Protein AF-A0A1I9G7B1-F1 (afdb_monomer)

Structure (mmCIF, N/CA/C/O backbone):
data_AF-A0A1I9G7B1-F1
#
_entry.id   AF-A0A1I9G7B1-F1
#
loop_
_atom_site.group_PDB
_atom_site.id
_atom_site.type_symbol
_atom_site.label_atom_id
_atom_site.label_alt_id
_atom_site.label_comp_id
_atom_site.label_asym_id
_atom_site.label_entity_id
_atom_site.label_seq_id
_atom_site.pdbx_PDB_ins_code
_atom_site.Cartn_x
_atom_site.Cartn_y
_atom_site.Cartn_z
_atom_site.occupancy
_atom_site.B_iso_or_equiv
_atom_site.auth_seq_id
_atom_site.auth_comp_id
_atom_site.auth_asym_id
_atom_site.auth_atom_id
_atom_site.pdbx_PDB_model_num
ATOM 1 N N . MET A 1 1 ? 23.208 -5.793 -5.844 1.00 57.00 1 MET A N 1
ATOM 2 C CA . MET A 1 1 ? 21.873 -5.677 -5.219 1.00 57.00 1 MET A CA 1
ATOM 3 C C . MET A 1 1 ? 21.397 -4.248 -5.407 1.00 57.00 1 MET A C 1
ATOM 5 O O . MET A 1 1 ? 22.188 -3.344 -5.174 1.00 57.00 1 MET A O 1
ATOM 9 N N . VAL A 1 2 ? 20.174 -4.042 -5.897 1.00 66.94 2 VAL A N 1
ATOM 10 C CA . VAL A 1 2 ? 19.552 -2.706 -5.936 1.00 66.94 2 VAL A CA 1
ATOM 11 C C . VAL A 1 2 ? 18.999 -2.436 -4.530 1.00 66.94 2 VAL A C 1
ATOM 13 O O . VAL A 1 2 ? 18.431 -3.366 -3.955 1.00 66.94 2 VAL A O 1
ATOM 16 N N . PRO A 1 3 ? 19.213 -1.248 -3.935 1.00 82.56 3 PRO A N 1
ATOM 17 C CA . PRO A 1 3 ? 18.646 -0.938 -2.624 1.00 82.56 3 PRO A CA 1
ATOM 18 C C . PRO A 1 3 ? 17.115 -1.019 -2.664 1.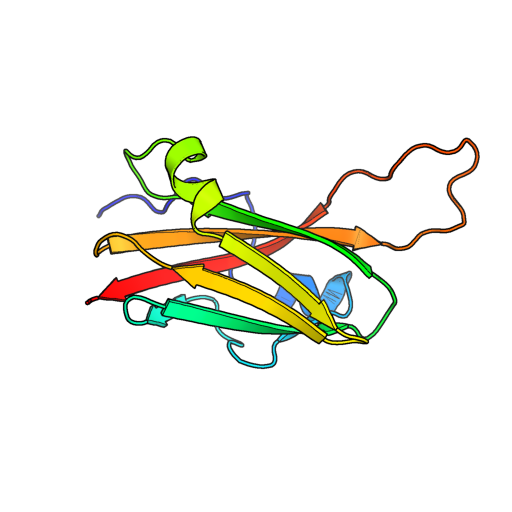00 82.56 3 PRO A C 1
ATOM 20 O O . PRO A 1 3 ? 16.512 -0.823 -3.717 1.00 82.56 3 PRO A O 1
ATOM 23 N N . LEU A 1 4 ? 16.481 -1.302 -1.528 1.00 83.69 4 LEU A N 1
ATOM 24 C CA . LEU A 1 4 ? 15.023 -1.198 -1.424 1.00 83.69 4 LEU A CA 1
ATOM 25 C C . LEU A 1 4 ? 14.588 0.276 -1.543 1.00 83.69 4 LEU A C 1
ATOM 27 O O . LEU A 1 4 ? 15.383 1.150 -1.194 1.00 83.69 4 LEU A O 1
ATOM 31 N N . PRO A 1 5 ? 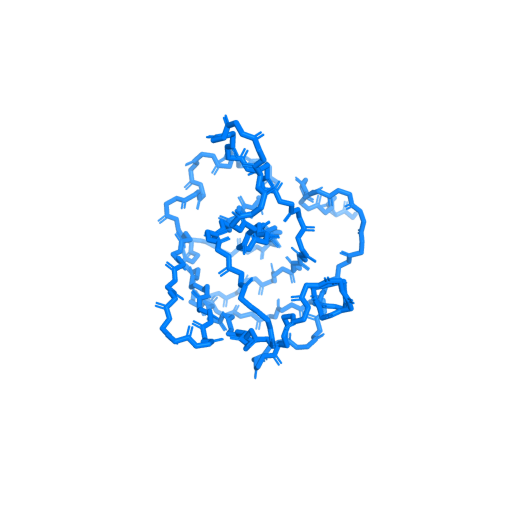13.354 0.553 -2.001 1.00 87.69 5 PRO A N 1
ATOM 32 C CA . PRO A 1 5 ? 12.778 1.896 -1.966 1.00 87.69 5 PRO A CA 1
ATOM 33 C C . PRO A 1 5 ? 12.825 2.513 -0.562 1.00 87.69 5 PRO A C 1
ATOM 35 O O . PRO A 1 5 ? 12.693 1.797 0.437 1.00 87.69 5 PRO A O 1
ATOM 38 N N . GLU A 1 6 ? 12.988 3.836 -0.489 1.00 88.25 6 GLU A N 1
ATOM 39 C CA . GLU A 1 6 ? 13.080 4.603 0.763 1.00 88.25 6 GLU A CA 1
ATOM 40 C C . GLU A 1 6 ? 11.719 4.739 1.476 1.00 88.25 6 GLU A C 1
ATOM 42 O O . GLU A 1 6 ? 11.163 5.824 1.604 1.00 88.25 6 GLU A O 1
ATOM 47 N N . CYS A 1 7 ? 11.171 3.621 1.952 1.00 91.62 7 CYS A N 1
ATOM 48 C CA . CYS A 1 7 ? 9.956 3.596 2.767 1.00 91.62 7 CYS A CA 1
ATOM 49 C C . CYS A 1 7 ? 10.229 3.887 4.248 1.00 91.62 7 CYS A C 1
ATOM 51 O O . CYS A 1 7 ? 11.349 3.736 4.749 1.00 91.62 7 CYS A O 1
ATOM 53 N N . ALA A 1 8 ? 9.158 4.182 4.986 1.00 87.69 8 ALA A N 1
ATOM 54 C CA . ALA A 1 8 ? 9.172 4.278 6.438 1.00 87.69 8 ALA A CA 1
ATOM 55 C C . ALA A 1 8 ? 9.802 3.032 7.088 1.00 87.69 8 ALA A C 1
ATOM 57 O O . ALA A 1 8 ? 9.667 1.897 6.615 1.00 87.69 8 ALA A O 1
ATOM 58 N N . SER A 1 9 ? 10.493 3.227 8.211 1.00 86.94 9 SER A N 1
ATOM 59 C CA . SER A 1 9 ? 11.126 2.132 8.947 1.00 86.94 9 SER A CA 1
ATOM 60 C C . SER A 1 9 ? 10.097 1.142 9.515 1.00 86.94 9 SER A C 1
ATOM 62 O O . SER A 1 9 ? 8.929 1.465 9.734 1.00 86.94 9 SER A O 1
ATOM 64 N N . GLY A 1 10 ? 10.537 -0.096 9.756 1.00 87.44 10 GLY A N 1
ATOM 65 C CA . GLY A 1 10 ? 9.709 -1.153 10.341 1.00 87.44 10 GLY A CA 1
ATOM 66 C C . GLY A 1 10 ? 9.351 -2.280 9.373 1.00 87.44 10 GLY A C 1
ATOM 67 O O . GLY A 1 10 ? 9.967 -2.432 8.314 1.00 87.44 10 GLY A O 1
ATOM 68 N N . GLU A 1 11 ? 8.374 -3.088 9.786 1.00 91.56 11 GLU A N 1
ATOM 69 C CA . GLU A 1 11 ? 7.970 -4.329 9.120 1.00 91.56 11 GLU A CA 1
ATOM 70 C C . GLU A 1 11 ? 7.242 -4.093 7.789 1.00 91.56 11 GLU A C 1
ATOM 72 O O . GLU A 1 11 ? 6.519 -3.108 7.624 1.00 91.56 11 GLU A O 1
ATOM 77 N N . TRP A 1 12 ? 7.470 -4.993 6.830 1.00 95.62 12 TRP A N 1
ATOM 78 C CA . TRP A 1 12 ? 6.725 -5.044 5.573 1.00 95.62 12 TRP A CA 1
ATOM 79 C C . TRP A 1 12 ? 5.500 -5.952 5.719 1.00 95.62 12 TRP A C 1
ATOM 81 O O . TRP A 1 12 ? 5.523 -6.922 6.475 1.00 95.62 12 TRP A O 1
ATOM 91 N N . GLY A 1 13 ? 4.455 -5.652 4.955 1.00 97.12 13 GLY A N 1
ATOM 92 C CA . GLY A 1 13 ? 3.191 -6.374 4.946 1.00 97.12 13 GLY A CA 1
ATOM 93 C C . GLY A 1 13 ? 2.159 -5.861 5.960 1.00 97.12 13 GLY A C 1
ATOM 94 O O . GLY A 1 13 ? 2.416 -4.933 6.736 1.00 97.12 13 GLY A O 1
ATOM 95 N N . PRO A 1 14 ? 0.957 -6.458 5.950 1.00 97.38 14 PRO A N 1
ATOM 96 C CA . PRO A 1 14 ? -0.207 -5.956 6.678 1.00 97.38 14 PRO A CA 1
ATOM 97 C C . PRO A 1 14 ? -0.265 -6.367 8.154 1.00 97.38 14 PRO A C 1
ATOM 99 O O . PRO A 1 14 ? -1.159 -5.912 8.867 1.00 97.38 14 PRO A O 1
ATOM 102 N N .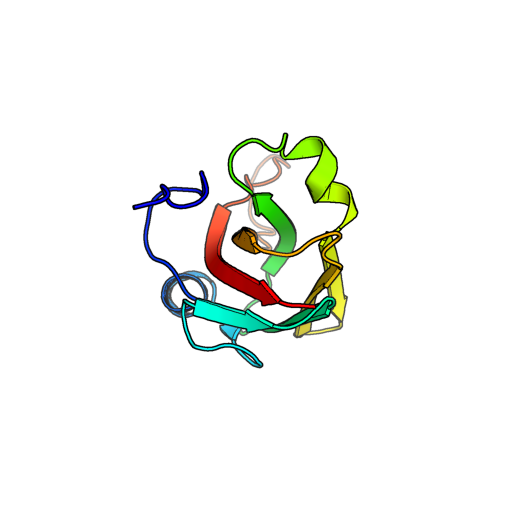 ALA A 1 15 ? 0.662 -7.193 8.650 1.00 96.25 15 ALA A N 1
ATOM 103 C CA . ALA A 1 15 ? 0.607 -7.731 10.014 1.00 96.25 15 ALA A CA 1
ATOM 104 C C . ALA A 1 15 ? 0.513 -6.630 11.092 1.00 96.25 15 ALA A C 1
ATOM 106 O O . ALA A 1 15 ? -0.292 -6.730 12.025 1.00 96.25 15 ALA A O 1
ATOM 107 N N . LYS A 1 16 ? 1.272 -5.537 10.930 1.00 95.06 16 LYS A N 1
ATOM 108 C CA . LYS A 1 16 ? 1.192 -4.337 11.780 1.00 95.06 16 LYS A CA 1
ATOM 109 C C . LYS A 1 16 ? -0.191 -3.688 11.735 1.00 95.06 16 LYS A C 1
ATOM 111 O O . LYS A 1 16 ? -0.752 -3.348 12.779 1.00 95.06 16 LYS A O 1
ATOM 116 N N . ALA A 1 17 ? -0.727 -3.515 10.527 1.00 95.19 17 ALA A N 1
ATOM 117 C CA . ALA A 1 17 ? -2.009 -2.867 10.283 1.00 95.19 17 ALA A CA 1
ATOM 118 C C . ALA A 1 17 ? -3.155 -3.653 10.931 1.00 95.19 17 ALA A C 1
ATOM 120 O O . ALA A 1 17 ? -3.989 -3.069 11.624 1.00 95.19 17 ALA A O 1
ATOM 121 N N . TYR A 1 18 ? -3.137 -4.981 10.819 1.00 95.88 18 TYR A N 1
ATOM 122 C CA . TYR A 1 18 ? -4.096 -5.836 11.508 1.00 95.88 18 TYR A CA 1
ATOM 123 C C . TYR A 1 18 ? -3.975 -5.708 13.032 1.00 95.88 18 TYR A C 1
ATOM 125 O O . TYR A 1 18 ? -4.936 -5.338 13.705 1.00 95.88 18 TYR A O 1
ATOM 133 N N . ARG A 1 19 ? -2.775 -5.940 13.578 1.00 95.06 19 ARG A N 1
ATOM 134 C CA . ARG A 1 19 ? -2.531 -6.007 15.027 1.00 95.06 19 ARG A CA 1
ATOM 135 C C . ARG A 1 19 ? -2.813 -4.697 15.766 1.00 95.06 19 ARG A C 1
ATOM 137 O O . ARG A 1 19 ? -3.310 -4.737 16.886 1.00 95.06 19 ARG A O 1
ATOM 144 N N . LEU A 1 20 ? -2.462 -3.552 15.178 1.00 93.44 20 LEU A N 1
ATOM 145 C CA . LEU A 1 20 ? -2.539 -2.251 15.858 1.00 93.44 20 LEU A CA 1
ATOM 146 C C . LEU A 1 20 ? -3.765 -1.428 15.440 1.00 93.44 20 LEU A C 1
ATOM 148 O O . LEU A 1 20 ? -4.338 -0.695 16.251 1.00 93.44 20 LEU A O 1
ATOM 152 N N . PHE A 1 21 ? -4.201 -1.565 14.188 1.00 94.00 21 PHE A N 1
ATOM 153 C CA . PHE A 1 21 ? -5.265 -0.738 13.620 1.00 94.00 21 PHE A CA 1
ATOM 154 C C . PHE A 1 21 ? -6.555 -1.520 13.361 1.00 94.00 21 PHE A C 1
ATOM 156 O O . PHE A 1 21 ? -7.576 -0.903 13.076 1.00 94.00 21 PHE A O 1
ATOM 163 N N . GLY A 1 22 ? -6.561 -2.849 13.514 1.00 95.56 22 GLY A N 1
ATOM 164 C CA . GLY A 1 22 ? -7.726 -3.669 13.175 1.00 95.56 22 GLY A CA 1
ATOM 165 C C . GLY A 1 22 ? -8.046 -3.619 11.680 1.00 95.56 22 GLY A C 1
ATOM 166 O O . GLY A 1 22 ? -9.209 -3.716 11.302 1.00 95.56 22 GLY A O 1
ATOM 167 N N . LEU A 1 23 ? -7.032 -3.405 10.837 1.00 96.25 23 LEU A N 1
ATOM 168 C CA . LEU A 1 23 ? -7.178 -3.310 9.390 1.00 96.25 23 LEU A CA 1
ATOM 169 C C . LEU A 1 23 ? -6.846 -4.672 8.761 1.00 96.25 23 LEU A C 1
ATOM 171 O O . LEU A 1 23 ? -5.680 -5.047 8.659 1.00 96.25 23 LEU A O 1
ATOM 175 N N . ILE A 1 24 ? -7.877 -5.431 8.393 1.00 97.94 24 ILE A N 1
ATOM 176 C CA . ILE A 1 24 ? -7.749 -6.786 7.846 1.00 97.94 24 ILE A CA 1
ATOM 177 C C . ILE A 1 24 ? -7.461 -6.693 6.342 1.00 97.94 24 ILE A C 1
ATOM 179 O O . ILE A 1 24 ? -8.283 -6.112 5.631 1.00 97.94 24 ILE A O 1
ATOM 183 N N . PRO A 1 25 ? -6.348 -7.247 5.831 1.00 98.06 25 PRO A N 1
ATOM 184 C CA . PRO A 1 25 ? -6.113 -7.337 4.391 1.00 98.06 25 PRO A CA 1
ATOM 185 C C . PRO A 1 25 ? -7.148 -8.260 3.735 1.00 98.06 25 PRO A C 1
ATOM 187 O O . PRO A 1 25 ? -7.434 -9.335 4.247 1.00 98.06 25 PRO A O 1
ATOM 190 N N . LEU A 1 26 ? -7.719 -7.837 2.606 1.00 98.31 26 LEU A N 1
ATOM 191 C CA . LEU A 1 26 ? -8.685 -8.633 1.838 1.00 98.31 26 LEU A CA 1
ATOM 192 C C . LEU A 1 26 ? -8.114 -9.175 0.528 1.00 98.31 26 LEU A C 1
ATOM 194 O O . LEU A 1 26 ? -8.630 -10.163 0.017 1.00 98.31 26 LEU A O 1
ATOM 198 N N . THR A 1 27 ? -7.103 -8.515 -0.047 1.00 98.06 27 THR A N 1
ATOM 199 C CA . THR A 1 27 ? -6.510 -8.937 -1.330 1.00 98.06 27 THR A CA 1
ATOM 200 C C . THR A 1 27 ? -5.058 -9.385 -1.227 1.00 98.06 27 THR A C 1
ATOM 202 O O . THR A 1 27 ? -4.674 -10.296 -1.950 1.00 98.06 27 THR A O 1
ATOM 205 N N . HIS A 1 28 ? -4.250 -8.778 -0.353 1.00 97.88 28 HIS A N 1
ATOM 206 C CA . HIS A 1 28 ? -2.820 -9.080 -0.249 1.00 97.88 28 HIS A CA 1
ATOM 207 C C . HIS A 1 28 ? -2.422 -9.240 1.217 1.00 97.88 28 HIS A C 1
ATOM 209 O O . HIS A 1 28 ? -2.353 -8.262 1.959 1.00 97.88 28 HIS A O 1
ATOM 215 N N . GLU A 1 29 ? -2.181 -10.483 1.627 1.00 97.06 29 GLU A N 1
ATOM 216 C CA . GLU A 1 29 ? -1.745 -10.827 2.987 1.00 97.06 29 GLU A CA 1
ATOM 217 C C . GLU A 1 29 ? -0.213 -10.810 3.126 1.00 97.06 29 GLU A C 1
ATOM 219 O O . GLU A 1 29 ? 0.312 -10.620 4.224 1.00 97.06 29 GLU A O 1
ATOM 224 N N . ASP A 1 30 ? 0.501 -10.934 2.003 1.00 97.00 30 ASP A N 1
ATOM 225 C CA . ASP A 1 30 ? 1.959 -10.954 1.941 1.00 97.00 30 ASP A CA 1
ATOM 226 C C . ASP A 1 30 ? 2.580 -9.560 1.791 1.00 97.00 30 ASP A C 1
ATOM 228 O O . ASP A 1 30 ? 2.009 -8.629 1.226 1.00 97.00 30 ASP A O 1
ATOM 232 N N . ALA A 1 31 ? 3.822 -9.434 2.257 1.00 96.81 31 ALA A N 1
ATOM 233 C CA . ALA A 1 31 ? 4.619 -8.212 2.167 1.00 96.81 31 ALA A CA 1
ATOM 234 C C . ALA A 1 31 ? 5.056 -7.838 0.739 1.00 96.81 31 ALA A C 1
ATOM 236 O O . ALA A 1 31 ? 5.364 -6.672 0.479 1.00 96.81 31 ALA A O 1
ATOM 237 N N . ILE A 1 32 ? 5.130 -8.826 -0.156 1.00 97.50 32 ILE A N 1
ATOM 238 C CA . ILE A 1 32 ? 5.615 -8.672 -1.528 1.00 97.50 32 ILE A CA 1
ATOM 239 C C . ILE A 1 32 ? 4.454 -8.908 -2.485 1.00 97.50 32 ILE A C 1
ATOM 241 O O . ILE A 1 32 ? 3.817 -9.957 -2.445 1.00 97.50 32 ILE A O 1
ATOM 245 N N . ILE A 1 33 ? 4.226 -7.957 -3.382 1.00 98.25 33 ILE A N 1
ATOM 246 C CA . ILE A 1 33 ? 3.183 -8.021 -4.401 1.00 98.25 33 ILE A CA 1
ATOM 247 C C . ILE A 1 33 ? 3.852 -8.043 -5.772 1.00 98.25 33 ILE A C 1
ATOM 249 O O . ILE A 1 33 ? 4.747 -7.247 -6.044 1.00 98.25 33 ILE A O 1
ATOM 253 N N . ASN A 1 34 ? 3.414 -8.942 -6.651 1.00 97.69 34 ASN A N 1
ATOM 254 C CA . ASN A 1 34 ? 3.787 -8.916 -8.062 1.00 97.69 34 ASN A CA 1
ATOM 255 C C . ASN A 1 34 ? 2.538 -8.564 -8.868 1.00 97.69 34 ASN A C 1
ATOM 257 O O . ASN A 1 34 ? 1.526 -9.253 -8.747 1.00 97.69 34 ASN A O 1
ATOM 261 N N . CYS A 1 35 ? 2.592 -7.502 -9.665 1.00 97.25 35 CYS A N 1
ATOM 262 C CA . CYS A 1 35 ? 1.439 -7.035 -10.427 1.00 97.25 35 CYS A CA 1
ATOM 263 C C . CYS A 1 35 ? 1.841 -6.468 -11.792 1.00 97.25 35 CYS A C 1
ATOM 265 O O . CYS A 1 35 ? 3.018 -6.239 -12.078 1.00 97.25 35 CYS A O 1
ATOM 267 N N . GLY A 1 36 ? 0.830 -6.244 -12.631 1.00 96.88 36 GLY A N 1
ATOM 268 C CA . GLY A 1 36 ? 0.971 -5.462 -13.853 1.00 96.88 36 GLY A CA 1
ATOM 269 C C . GLY A 1 36 ? 0.842 -3.967 -13.577 1.00 96.88 36 GLY A C 1
ATOM 270 O O . GLY A 1 36 ? 1.165 -3.478 -12.495 1.00 96.88 36 GLY A O 1
ATOM 271 N N . ARG A 1 37 ? 0.301 -3.246 -14.557 1.00 96.19 37 ARG A N 1
ATOM 272 C CA . ARG A 1 37 ? 0.135 -1.790 -14.507 1.00 96.19 37 ARG A CA 1
ATOM 273 C C . ARG A 1 37 ? -0.787 -1.278 -13.393 1.00 96.19 37 ARG A C 1
ATOM 275 O O . ARG A 1 37 ? -0.534 -0.211 -12.850 1.00 96.19 37 ARG A O 1
ATOM 282 N N . ILE A 1 38 ? -1.855 -2.001 -13.070 1.00 97.31 38 ILE A N 1
ATOM 283 C CA . ILE A 1 38 ? -2.837 -1.571 -12.067 1.00 97.31 38 ILE A CA 1
ATOM 284 C C . ILE A 1 38 ? -2.784 -2.529 -10.884 1.00 97.31 38 ILE A C 1
ATOM 286 O O . ILE A 1 38 ? -2.849 -3.746 -11.065 1.00 97.31 38 ILE A O 1
ATOM 290 N N . LEU A 1 39 ? -2.710 -1.972 -9.678 1.00 98.25 39 LEU A N 1
ATOM 291 C CA . LEU A 1 39 ? -2.810 -2.708 -8.423 1.00 98.25 39 LEU A CA 1
ATOM 292 C C . LEU A 1 39 ? -3.971 -2.181 -7.587 1.00 98.25 39 LEU A C 1
ATOM 294 O O . LEU A 1 39 ? -4.153 -0.974 -7.445 1.00 98.25 39 LEU A O 1
ATOM 298 N N . GLU A 1 40 ? -4.723 -3.105 -6.996 1.00 98.31 40 GLU A N 1
ATOM 299 C CA . GLU A 1 40 ? -5.797 -2.813 -6.055 1.00 98.31 40 GLU A CA 1
ATOM 300 C C . GLU A 1 40 ? -5.572 -3.564 -4.737 1.00 98.31 40 GLU A C 1
ATOM 302 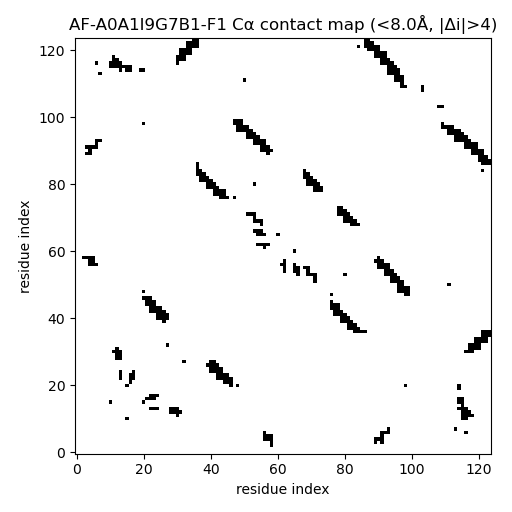O O . GLU A 1 40 ? -5.564 -4.798 -4.680 1.00 98.31 40 GLU A O 1
ATOM 307 N N . ILE A 1 41 ? -5.407 -2.806 -3.657 1.00 98.38 41 ILE A N 1
ATOM 308 C CA . ILE A 1 41 ? -5.257 -3.325 -2.301 1.00 98.38 41 ILE A CA 1
ATOM 309 C C . ILE A 1 41 ? -6.511 -2.963 -1.517 1.00 98.38 41 ILE A C 1
ATOM 311 O O . ILE A 1 41 ? -6.817 -1.784 -1.338 1.00 98.38 41 ILE A O 1
ATOM 315 N N . ASN A 1 42 ? -7.222 -3.980 -1.037 1.00 98.31 42 ASN A N 1
ATOM 316 C CA . ASN A 1 42 ? -8.434 -3.803 -0.252 1.00 98.31 42 ASN A CA 1
ATOM 317 C C . ASN A 1 42 ? -8.209 -4.256 1.185 1.00 98.31 42 ASN A C 1
ATOM 319 O O . ASN A 1 42 ? -7.585 -5.288 1.435 1.00 98.31 42 ASN A O 1
ATOM 323 N N . PHE A 1 43 ? -8.779 -3.503 2.116 1.00 98.38 43 PHE A N 1
ATOM 324 C CA . PHE A 1 43 ? -8.810 -3.824 3.531 1.00 98.38 43 PHE A CA 1
ATOM 325 C C . PHE A 1 43 ? -10.224 -3.691 4.093 1.00 98.38 43 PHE A C 1
ATOM 327 O O . PHE A 1 43 ? -11.008 -2.869 3.617 1.00 98.38 43 PHE A O 1
ATOM 334 N N . ARG A 1 44 ? -10.515 -4.440 5.160 1.00 97.94 44 ARG A N 1
ATOM 335 C CA . ARG A 1 44 ? -11.677 -4.235 6.030 1.00 97.94 44 ARG A CA 1
ATOM 336 C C . ARG A 1 44 ? -11.254 -3.609 7.357 1.00 97.94 44 ARG A C 1
ATOM 338 O O . ARG A 1 44 ? -10.338 -4.095 8.016 1.00 97.94 44 ARG A O 1
ATOM 345 N N . MET A 1 45 ? -11.955 -2.563 7.772 1.00 96.44 45 MET A N 1
ATOM 346 C CA . MET A 1 45 ? -11.800 -1.906 9.067 1.00 96.44 45 MET A CA 1
ATOM 347 C C . MET A 1 45 ? -12.636 -2.621 10.135 1.00 96.44 45 MET A C 1
ATOM 349 O O . MET A 1 45 ? -13.860 -2.643 10.057 1.00 96.44 45 MET A O 1
ATOM 353 N N . MET A 1 46 ? -11.988 -3.163 11.168 1.00 95.38 46 MET A N 1
ATOM 354 C CA . MET A 1 46 ? -12.668 -3.746 12.339 1.00 95.38 46 MET A CA 1
ATOM 355 C C . MET A 1 46 ? -13.056 -2.702 13.387 1.00 95.38 46 MET A C 1
ATOM 357 O O . MET A 1 46 ? -13.899 -2.959 14.244 1.00 95.38 46 MET A O 1
ATOM 361 N N . LYS A 1 47 ? -12.426 -1.527 13.337 1.00 90.75 47 LYS A N 1
ATOM 362 C CA . LYS A 1 47 ? -12.741 -0.364 14.167 1.00 90.75 47 LYS A CA 1
ATOM 363 C C . LYS A 1 47 ? -12.729 0.904 13.310 1.00 90.75 47 LYS A C 1
ATOM 365 O O . LYS A 1 47 ? -12.055 0.914 12.280 1.00 90.75 47 LYS A O 1
ATOM 370 N N . PRO A 1 48 ? -13.436 1.975 13.710 1.00 87.00 48 PRO A N 1
ATOM 371 C CA . PRO A 1 48 ? -13.456 3.219 12.951 1.00 87.00 48 PRO A CA 1
ATOM 372 C C . PRO A 1 48 ? -12.057 3.840 12.816 1.00 87.00 48 PRO A C 1
ATOM 374 O O . PRO A 1 48 ? -11.454 4.284 13.795 1.00 87.00 48 PRO A O 1
ATOM 377 N N . LEU A 1 49 ? -11.564 3.904 11.583 1.00 91.25 49 LEU A N 1
ATOM 378 C CA . LEU A 1 49 ? -10.371 4.650 11.195 1.00 91.25 49 LEU A CA 1
ATOM 379 C C . LEU A 1 49 ? -10.789 5.800 10.278 1.00 91.25 49 LEU A C 1
ATOM 381 O O . LEU A 1 49 ? -11.830 5.743 9.622 1.00 91.25 49 LEU A O 1
ATOM 385 N N . ALA A 1 50 ? -9.987 6.855 10.252 1.00 88.00 50 ALA A N 1
ATOM 386 C CA . ALA A 1 50 ? -10.228 8.023 9.420 1.00 88.00 50 ALA A CA 1
ATOM 387 C C . ALA A 1 50 ? -8.973 8.360 8.622 1.00 88.00 50 ALA A C 1
ATOM 389 O O . ALA A 1 50 ? -7.867 8.102 9.090 1.00 88.00 50 ALA A O 1
ATOM 390 N N . GLU A 1 51 ? -9.180 8.991 7.462 1.00 90.75 51 GLU A N 1
ATOM 391 C CA . GLU A 1 51 ? -8.136 9.515 6.571 1.00 90.75 51 GLU A CA 1
ATOM 392 C C . GLU A 1 51 ? -7.044 8.488 6.235 1.00 90.75 51 GLU A C 1
ATOM 394 O O . GLU A 1 51 ? -6.120 8.263 7.009 1.00 90.75 51 GLU A O 1
ATOM 399 N N . PHE A 1 52 ? -7.103 7.915 5.035 1.00 95.12 52 PHE A N 1
ATOM 400 C CA . PHE A 1 52 ? -6.050 7.035 4.539 1.00 95.12 52 PHE A CA 1
ATOM 401 C C . PHE A 1 52 ? -5.206 7.748 3.489 1.00 95.12 52 PHE A C 1
ATOM 403 O O . PHE A 1 52 ? -5.738 8.302 2.526 1.00 95.12 52 PHE A O 1
ATOM 410 N N . VAL A 1 53 ? -3.888 7.691 3.660 1.00 94.38 53 VAL A N 1
ATOM 411 C CA . VAL A 1 53 ? -2.911 8.239 2.715 1.00 94.38 53 VAL A CA 1
ATOM 412 C C . VAL A 1 53 ? -1.971 7.126 2.287 1.00 94.38 53 VAL A C 1
ATOM 414 O O . VAL A 1 53 ? -1.471 6.378 3.124 1.00 94.38 53 VAL A O 1
ATOM 417 N N . ALA A 1 54 ? -1.746 7.027 0.982 1.00 95.69 54 ALA A N 1
ATOM 418 C CA . ALA A 1 54 ? -0.839 6.070 0.379 1.00 95.69 54 ALA A CA 1
ATOM 419 C C . ALA A 1 54 ? 0.305 6.836 -0.295 1.00 95.69 54 ALA A C 1
ATOM 421 O O . ALA A 1 54 ? 0.048 7.663 -1.166 1.00 95.69 54 ALA A O 1
ATOM 422 N N . SER A 1 55 ? 1.544 6.562 0.108 1.00 95.00 55 SER A N 1
ATOM 423 C CA . SER A 1 55 ? 2.751 7.167 -0.457 1.00 95.00 55 SER A CA 1
ATOM 424 C C . SER A 1 55 ? 3.527 6.124 -1.242 1.00 95.00 55 SER A C 1
ATOM 426 O O . SER A 1 55 ? 3.865 5.068 -0.711 1.00 95.00 55 SER A O 1
ATOM 428 N N . LEU A 1 56 ? 3.781 6.413 -2.516 1.00 96.12 56 LEU A N 1
ATOM 429 C CA . LEU A 1 56 ? 4.515 5.530 -3.410 1.00 96.12 56 LEU A CA 1
ATOM 430 C C . LEU A 1 56 ? 5.954 6.017 -3.564 1.00 96.12 56 LEU A C 1
ATOM 432 O O . LEU A 1 56 ? 6.183 7.205 -3.773 1.00 96.12 56 LEU A O 1
ATOM 436 N N . HIS A 1 57 ? 6.888 5.074 -3.511 1.00 95.19 57 HIS A N 1
ATOM 437 C CA . HIS A 1 57 ? 8.324 5.303 -3.527 1.00 95.19 57 HIS A CA 1
ATOM 438 C C . HIS A 1 57 ? 8.981 4.459 -4.613 1.00 95.19 57 HIS A C 1
ATOM 440 O O . HIS A 1 57 ? 8.682 3.269 -4.760 1.00 95.19 57 HIS A O 1
ATOM 446 N N . LYS A 1 58 ? 9.930 5.049 -5.340 1.00 94.62 58 LYS A N 1
ATOM 447 C CA . LYS A 1 58 ? 10.802 4.337 -6.277 1.00 94.62 58 LYS A CA 1
ATOM 448 C C . LYS A 1 58 ? 12.181 4.975 -6.278 1.00 94.62 58 LYS A C 1
ATOM 450 O O . LYS A 1 58 ? 12.316 6.188 -6.382 1.00 94.62 58 LYS A O 1
ATOM 455 N N . ASN A 1 59 ? 13.221 4.149 -6.219 1.00 91.69 59 ASN A N 1
ATOM 456 C CA . ASN A 1 59 ? 14.594 4.645 -6.240 1.00 91.69 59 ASN A CA 1
ATOM 457 C C . ASN A 1 59 ? 14.858 5.535 -7.457 1.00 91.69 59 ASN A C 1
ATOM 459 O O . ASN A 1 59 ? 14.550 5.147 -8.584 1.00 91.69 59 ASN A O 1
ATOM 463 N N . ARG A 1 60 ? 15.544 6.662 -7.224 1.00 90.38 60 ARG A N 1
ATOM 464 C CA . ARG A 1 60 ? 15.936 7.651 -8.248 1.00 90.38 60 ARG A CA 1
ATOM 465 C C . ARG A 1 60 ? 14.764 8.401 -8.893 1.00 90.38 60 ARG A C 1
ATOM 467 O O . ARG A 1 60 ? 14.977 9.085 -9.890 1.00 90.38 60 ARG A O 1
ATOM 474 N N . VAL A 1 61 ? 13.563 8.303 -8.328 1.00 90.62 61 VAL A N 1
ATOM 475 C CA . VAL A 1 61 ? 12.382 9.057 -8.753 1.00 90.62 61 VAL A CA 1
ATOM 476 C C . VAL A 1 61 ? 11.919 9.912 -7.578 1.00 90.62 61 VAL A C 1
ATOM 478 O O . VAL A 1 61 ? 11.881 9.430 -6.453 1.00 90.62 61 VAL A O 1
ATOM 481 N N . ASP A 1 62 ? 11.603 11.186 -7.823 1.00 89.75 62 ASP A N 1
ATOM 482 C CA . ASP A 1 62 ? 11.018 12.050 -6.791 1.00 89.75 62 ASP A CA 1
ATOM 483 C C . ASP A 1 62 ? 9.592 11.572 -6.484 1.00 89.75 62 ASP A C 1
ATOM 485 O O . ASP A 1 62 ? 8.751 11.502 -7.386 1.00 89.75 62 ASP A O 1
ATOM 489 N N . ASP A 1 63 ? 9.314 11.278 -5.213 1.00 87.62 63 ASP A N 1
ATOM 490 C CA . ASP A 1 63 ? 8.008 10.820 -4.732 1.00 87.62 63 ASP A CA 1
ATOM 491 C C . ASP A 1 63 ? 6.863 11.758 -5.143 1.00 87.62 63 ASP A C 1
ATOM 493 O O . ASP A 1 63 ? 5.741 11.302 -5.363 1.00 87.62 63 ASP A O 1
ATOM 497 N N . ARG A 1 64 ? 7.115 13.064 -5.323 1.00 86.25 64 ARG A N 1
ATOM 498 C CA . ARG A 1 64 ? 6.096 14.020 -5.801 1.00 86.25 64 ARG A C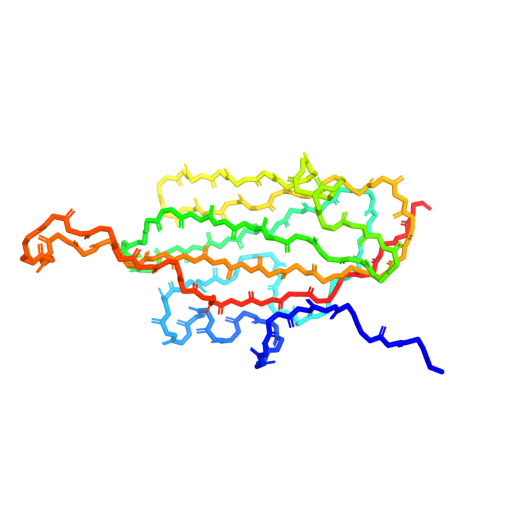A 1
ATOM 499 C C . ARG A 1 64 ? 5.517 13.637 -7.158 1.00 86.25 64 ARG A C 1
ATOM 501 O O . ARG A 1 64 ? 4.339 13.883 -7.402 1.00 86.25 64 ARG A O 1
ATOM 508 N N . ASN A 1 65 ? 6.324 13.012 -8.011 1.00 87.94 65 ASN A N 1
ATOM 509 C CA . ASN A 1 65 ? 5.884 12.531 -9.317 1.00 87.94 65 ASN A CA 1
ATOM 510 C C . ASN A 1 65 ? 5.042 11.253 -9.199 1.00 87.94 65 ASN A C 1
ATOM 512 O O . ASN A 1 65 ? 4.317 10.917 -10.127 1.00 87.94 65 ASN A O 1
ATOM 516 N N . LEU A 1 66 ? 5.123 10.548 -8.067 1.00 89.38 66 LEU A N 1
ATOM 517 C CA . LEU A 1 66 ? 4.458 9.269 -7.823 1.00 89.38 66 LEU A CA 1
ATOM 518 C C . LEU A 1 66 ? 3.120 9.424 -7.093 1.00 89.38 66 LEU A C 1
ATOM 520 O O . LEU A 1 66 ? 2.221 8.612 -7.289 1.00 89.38 66 LEU A O 1
ATOM 524 N N . GLN A 1 67 ? 2.950 10.474 -6.285 1.00 84.00 67 GLN A N 1
ATOM 525 C CA . GLN A 1 67 ? 1.741 10.681 -5.472 1.00 84.00 67 GLN A CA 1
ATOM 526 C C . GLN A 1 67 ? 0.447 10.737 -6.302 1.00 84.00 67 GLN A C 1
ATOM 528 O O . GLN A 1 67 ? -0.587 10.238 -5.865 1.00 84.00 67 GLN A O 1
ATOM 533 N N . GLY A 1 68 ? 0.499 11.278 -7.525 1.00 88.19 68 GLY A N 1
ATOM 534 C CA . GLY A 1 68 ? -0.657 11.330 -8.432 1.00 88.19 68 GLY A CA 1
ATOM 535 C C . GLY A 1 68 ? -1.137 9.964 -8.941 1.00 88.19 68 GLY A C 1
ATOM 536 O O . GLY A 1 68 ? -2.232 9.869 -9.491 1.00 88.19 68 GLY A O 1
ATOM 537 N N . HIS A 1 69 ? -0.343 8.910 -8.742 1.00 92.31 69 HIS A N 1
ATOM 538 C CA . HIS A 1 69 ? -0.642 7.549 -9.181 1.00 92.31 69 HIS A CA 1
ATOM 539 C C . HIS A 1 69 ? -1.358 6.710 -8.122 1.00 92.31 69 HIS A C 1
ATOM 541 O O . HIS A 1 69 ? -1.770 5.590 -8.421 1.00 92.31 69 HIS A O 1
ATOM 547 N N . CYS A 1 70 ? -1.525 7.239 -6.908 1.00 94.75 70 CYS A N 1
ATOM 548 C CA . CYS A 1 70 ? -2.213 6.575 -5.810 1.00 94.75 70 CYS A CA 1
ATOM 549 C C . CYS A 1 70 ? -3.585 7.202 -5.577 1.00 94.75 70 CYS A C 1
ATOM 551 O O . CYS A 1 70 ? -3.727 8.416 -5.447 1.00 94.75 70 CYS A O 1
ATOM 553 N N . GLN A 1 71 ? -4.605 6.361 -5.462 1.00 95.38 71 GLN A N 1
ATOM 554 C CA . GLN A 1 71 ? -5.954 6.777 -5.107 1.00 95.38 71 GLN A CA 1
ATOM 555 C C . GLN A 1 71 ? -6.467 5.938 -3.951 1.00 95.38 71 GLN A C 1
ATOM 557 O O . GLN A 1 71 ? -6.403 4.710 -3.988 1.00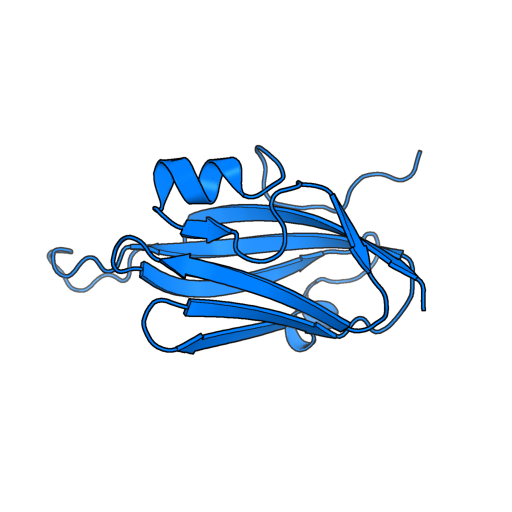 95.38 71 GLN A O 1
ATOM 562 N N . THR A 1 72 ? -7.033 6.605 -2.951 1.00 96.38 72 THR A N 1
ATOM 563 C CA . THR A 1 72 ? -7.656 5.937 -1.813 1.00 96.38 72 THR A CA 1
ATOM 564 C C . THR A 1 72 ? -9.149 6.213 -1.793 1.00 96.38 72 THR A C 1
ATOM 566 O O . THR A 1 72 ? -9.583 7.363 -1.853 1.00 96.38 72 THR A O 1
ATOM 569 N N . LEU A 1 73 ? -9.941 5.154 -1.675 1.00 95.88 73 LEU A N 1
ATOM 570 C CA . LEU A 1 73 ? -11.390 5.203 -1.585 1.00 95.88 73 LEU A CA 1
ATOM 571 C C . LEU A 1 73 ? -11.851 4.472 -0.325 1.00 95.88 73 LEU A C 1
ATOM 573 O O . LEU A 1 73 ? -11.444 3.343 -0.067 1.00 95.88 73 LEU A O 1
ATOM 577 N N . ILE A 1 74 ? -12.752 5.099 0.429 1.00 95.19 74 ILE A N 1
ATOM 578 C CA . ILE A 1 74 ? -13.382 4.499 1.607 1.00 95.19 74 ILE A CA 1
ATOM 579 C C . ILE A 1 74 ? -14.877 4.337 1.321 1.00 95.19 74 ILE A C 1
ATOM 581 O O . ILE A 1 74 ? -15.558 5.299 0.949 1.00 95.19 74 ILE A O 1
ATOM 585 N N . ARG A 1 75 ? -15.396 3.116 1.472 1.00 94.62 75 ARG A N 1
ATOM 586 C CA . ARG A 1 75 ? -16.816 2.771 1.308 1.00 94.62 75 ARG A CA 1
ATOM 587 C C . ARG A 1 75 ? -17.250 1.875 2.465 1.00 94.62 75 ARG A C 1
ATOM 589 O O . ARG A 1 75 ? -16.950 0.687 2.474 1.00 94.62 75 ARG A O 1
ATOM 596 N N . GLY A 1 76 ? -17.970 2.448 3.430 1.00 93.06 76 GLY A N 1
ATOM 597 C CA . GLY A 1 76 ? -18.361 1.724 4.641 1.00 93.06 76 GLY A CA 1
ATOM 598 C C . GLY A 1 76 ? -17.134 1.316 5.457 1.00 93.06 76 GLY A C 1
ATOM 599 O O . GLY A 1 76 ? -16.323 2.168 5.813 1.00 93.06 76 GLY A O 1
ATOM 600 N N . ASP A 1 77 ? -16.999 0.020 5.725 1.00 95.81 77 ASP A N 1
ATOM 601 C CA . ASP A 1 77 ? -15.855 -0.598 6.400 1.00 95.81 77 ASP A CA 1
ATOM 602 C C . ASP A 1 77 ? -14.707 -0.964 5.443 1.00 95.81 77 ASP A C 1
ATOM 604 O O . ASP A 1 77 ? -13.666 -1.433 5.897 1.00 95.81 77 ASP A O 1
ATOM 608 N N . ILE A 1 78 ? -14.865 -0.751 4.133 1.00 97.75 78 ILE A N 1
ATOM 609 C CA . ILE A 1 78 ? -13.866 -1.121 3.129 1.00 97.75 78 ILE A CA 1
ATOM 610 C C . ILE A 1 78 ? -13.002 0.075 2.746 1.00 97.75 78 ILE A C 1
ATOM 612 O O . ILE A 1 78 ? -13.503 1.143 2.381 1.00 97.75 78 ILE A O 1
ATOM 616 N N . VAL A 1 79 ? -11.690 -0.143 2.772 1.00 97.69 79 VAL A N 1
ATOM 617 C CA . VAL A 1 79 ? -10.679 0.781 2.255 1.00 97.69 79 VAL A CA 1
ATOM 618 C C . VAL A 1 79 ? -10.045 0.153 1.029 1.00 97.69 79 VAL A C 1
ATOM 620 O O . VAL A 1 79 ? -9.517 -0.953 1.104 1.00 97.69 79 VAL A O 1
ATOM 623 N N . ARG A 1 80 ? -10.081 0.876 -0.085 1.00 98.19 80 ARG A N 1
ATOM 624 C CA . ARG A 1 80 ? -9.456 0.504 -1.349 1.00 98.19 80 ARG A CA 1
ATOM 625 C C . ARG A 1 80 ? -8.344 1.486 -1.668 1.00 98.19 80 ARG A C 1
ATOM 627 O O . ARG A 1 80 ? -8.591 2.687 -1.745 1.00 98.19 80 ARG A O 1
ATOM 634 N N . ILE A 1 81 ? -7.148 0.969 -1.896 1.00 98.00 81 ILE A N 1
ATOM 635 C CA . ILE A 1 81 ? -6.002 1.717 -2.405 1.00 98.00 81 ILE A CA 1
ATOM 636 C C . ILE A 1 81 ? -5.723 1.196 -3.806 1.00 98.00 81 ILE A C 1
ATOM 638 O O . ILE A 1 81 ? -5.464 0.009 -3.995 1.00 98.00 81 ILE A O 1
ATOM 642 N N . GLN A 1 82 ? -5.806 2.082 -4.787 1.00 97.94 82 GLN A N 1
ATOM 643 C CA . GLN A 1 82 ? -5.516 1.785 -6.178 1.00 97.94 82 GLN A CA 1
ATOM 644 C C . GLN A 1 82 ? -4.247 2.514 -6.600 1.00 97.94 82 GLN A C 1
ATOM 646 O O . GLN A 1 82 ? -4.095 3.702 -6.318 1.00 97.94 82 GLN A O 1
ATOM 651 N N . VAL A 1 83 ? -3.368 1.803 -7.299 1.00 97.75 83 VAL A N 1
ATOM 652 C CA . VAL A 1 83 ? -2.137 2.356 -7.866 1.00 97.75 83 VAL A CA 1
ATOM 653 C C . VAL A 1 83 ? -2.113 2.087 -9.372 1.00 97.75 83 VAL A C 1
ATOM 655 O O . VAL A 1 83 ? -2.331 0.948 -9.784 1.00 97.75 83 VAL A O 1
ATOM 658 N N . ASP A 1 84 ? -1.878 3.122 -10.184 1.00 97.19 84 ASP A N 1
ATOM 659 C CA . ASP A 1 84 ? -1.629 3.012 -11.636 1.00 97.19 84 ASP A CA 1
ATOM 660 C C . ASP A 1 84 ? -0.158 3.325 -11.927 1.00 97.19 84 ASP A C 1
ATOM 662 O O . ASP A 1 84 ? 0.259 4.485 -11.926 1.00 97.19 84 ASP A O 1
ATOM 666 N N . PHE A 1 85 ? 0.644 2.285 -12.136 1.00 95.38 85 PHE A N 1
ATOM 667 C CA . PHE A 1 85 ? 2.074 2.417 -12.383 1.00 95.38 85 PHE A CA 1
ATOM 668 C C . PHE A 1 85 ? 2.341 2.942 -13.794 1.00 95.38 85 PHE A C 1
ATOM 670 O O . PHE A 1 85 ? 1.701 2.536 -14.761 1.00 95.38 85 PHE A O 1
ATOM 677 N N . TYR A 1 86 ? 3.334 3.821 -13.926 1.00 91.12 86 TYR A N 1
ATOM 678 C CA . TYR A 1 86 ? 3.709 4.391 -15.223 1.00 91.12 86 TYR A CA 1
ATOM 679 C C . TYR A 1 86 ? 4.820 3.608 -15.939 1.00 91.12 86 TYR A C 1
ATOM 681 O O . TYR A 1 86 ? 4.939 3.715 -17.155 1.00 91.12 86 TYR A O 1
ATOM 689 N N . GLU A 1 87 ? 5.621 2.817 -15.216 1.0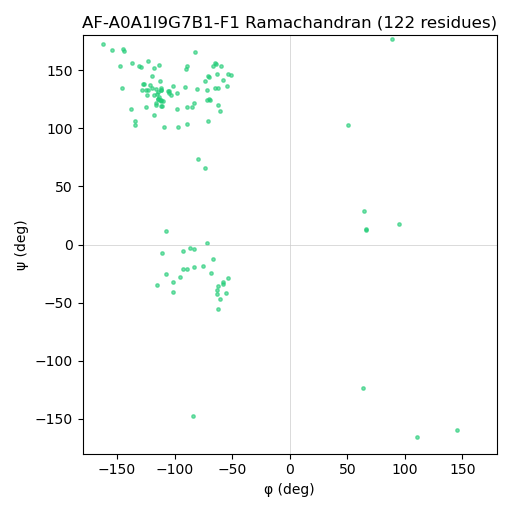0 93.56 87 GLU A N 1
ATOM 690 C CA . GLU A 1 87 ? 6.691 1.997 -15.794 1.00 93.56 87 GLU A CA 1
ATOM 691 C C . GLU A 1 87 ? 7.007 0.769 -14.918 1.00 93.56 87 GLU A C 1
ATOM 693 O O . GLU A 1 87 ? 6.604 0.690 -13.755 1.00 93.56 87 GLU A O 1
ATOM 698 N N . ASP A 1 88 ? 7.775 -0.170 -15.469 1.00 95.75 88 ASP A N 1
ATOM 699 C CA . ASP A 1 88 ? 8.269 -1.346 -14.753 1.00 95.75 88 ASP A CA 1
ATOM 700 C C . ASP A 1 88 ? 9.222 -0.989 -13.606 1.00 95.75 88 ASP A C 1
ATOM 702 O O . ASP A 1 88 ? 9.942 0.018 -13.615 1.00 95.75 88 ASP A O 1
ATOM 706 N N . GLY A 1 89 ? 9.305 -1.877 -12.618 1.00 95.00 89 GLY A N 1
ATOM 707 C CA . GLY A 1 89 ? 10.334 -1.802 -11.589 1.00 95.00 89 GLY A CA 1
ATOM 708 C C . GLY A 1 89 ? 9.865 -2.258 -10.222 1.00 95.00 89 GLY A C 1
ATOM 709 O O . GLY A 1 89 ? 8.893 -2.996 -10.083 1.00 95.00 89 GLY A O 1
ATOM 710 N N . GLN A 1 90 ? 10.602 -1.823 -9.204 1.00 96.00 90 GLN A N 1
ATOM 711 C CA . GLN A 1 90 ? 10.309 -2.122 -7.812 1.00 96.00 90 GLN A CA 1
ATOM 712 C C . GLN A 1 90 ? 9.908 -0.844 -7.084 1.00 96.00 90 GLN A C 1
ATOM 714 O O . GLN A 1 90 ? 10.659 0.134 -7.070 1.00 96.00 90 GLN A O 1
ATOM 719 N N . TYR A 1 91 ? 8.728 -0.887 -6.482 1.00 96.69 91 TYR A N 1
ATOM 720 C CA . TYR A 1 91 ? 8.110 0.210 -5.764 1.00 96.69 91 TYR A CA 1
ATOM 721 C C . TYR A 1 91 ? 7.920 -0.161 -4.299 1.00 96.69 91 TYR A C 1
ATOM 723 O O . TYR A 1 91 ? 7.755 -1.329 -3.948 1.00 96.69 91 TYR A O 1
ATOM 731 N N . GLY A 1 92 ? 7.935 0.848 -3.444 1.00 97.00 92 GLY A N 1
ATOM 732 C CA . GLY A 1 92 ? 7.507 0.740 -2.063 1.00 97.00 92 GLY A CA 1
ATOM 733 C C . GLY A 1 92 ? 6.231 1.544 -1.878 1.00 97.00 92 GLY A C 1
ATOM 734 O O . GLY A 1 92 ? 6.152 2.672 -2.351 1.00 97.00 92 GLY A O 1
ATOM 735 N N . LEU A 1 93 ? 5.228 0.972 -1.226 1.00 97.44 93 LEU A N 1
ATOM 736 C CA . LEU A 1 93 ? 3.978 1.660 -0.918 1.00 97.44 93 LEU A CA 1
ATOM 737 C C . LEU A 1 93 ? 3.819 1.741 0.591 1.00 97.44 93 LEU A C 1
ATOM 739 O O . LEU A 1 93 ? 3.590 0.710 1.214 1.00 97.44 93 LEU A O 1
ATOM 743 N N . ASP A 1 94 ? 3.908 2.937 1.162 1.00 97.50 94 ASP A N 1
ATOM 744 C CA . ASP A 1 94 ? 3.582 3.194 2.561 1.00 97.50 94 ASP A CA 1
ATOM 745 C C . ASP A 1 94 ? 2.112 3.592 2.700 1.00 97.50 94 ASP A C 1
ATOM 747 O O . ASP A 1 94 ? 1.598 4.418 1.947 1.00 97.50 94 ASP A O 1
ATOM 751 N N . ILE A 1 95 ? 1.430 3.023 3.691 1.00 97.00 95 ILE A N 1
ATOM 752 C CA . ILE A 1 95 ? 0.033 3.328 3.993 1.00 97.00 95 ILE A CA 1
ATOM 753 C C . ILE A 1 95 ? -0.036 3.909 5.398 1.00 97.00 95 ILE A C 1
ATOM 755 O O . ILE A 1 95 ? 0.460 3.325 6.368 1.00 97.00 95 ILE A O 1
ATOM 759 N N . TYR A 1 96 ? -0.687 5.060 5.500 1.00 96.06 96 TYR A N 1
ATOM 760 C CA . TYR A 1 96 ? -0.908 5.785 6.737 1.00 96.06 96 TYR A CA 1
ATOM 761 C C . TYR A 1 96 ? -2.399 5.934 7.002 1.00 96.06 96 TYR A C 1
AT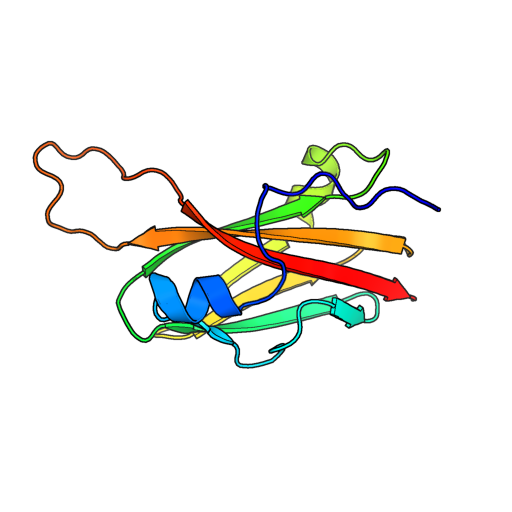OM 763 O O . TYR A 1 96 ? -3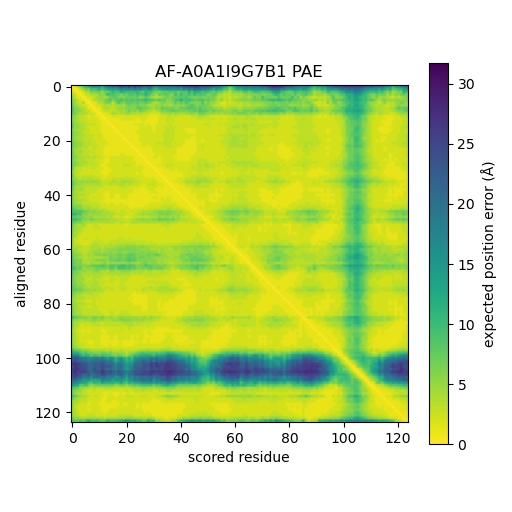.190 6.139 6.083 1.00 96.06 96 TYR A O 1
ATOM 771 N N . THR A 1 97 ? -2.763 5.889 8.277 1.00 95.06 97 THR A N 1
ATOM 772 C CA . THR A 1 97 ? -4.125 6.139 8.752 1.00 95.06 97 THR A CA 1
ATOM 773 C C . THR A 1 97 ? -4.077 6.856 10.093 1.00 95.06 97 THR A C 1
ATOM 775 O O . THR A 1 97 ? -3.037 6.887 10.756 1.00 95.06 97 THR A O 1
ATOM 778 N N . ARG A 1 98 ? -5.199 7.410 10.545 1.00 90.94 98 ARG A N 1
ATOM 779 C CA . ARG A 1 98 ? -5.372 7.801 11.951 1.00 90.94 98 ARG A CA 1
ATOM 780 C C . ARG A 1 98 ? -6.588 7.127 12.562 1.00 90.94 98 ARG A C 1
ATOM 782 O O . ARG A 1 98 ? -7.492 6.681 11.854 1.00 90.94 98 ARG A O 1
ATOM 789 N N . GLU A 1 99 ? -6.594 7.039 13.885 1.00 84.25 99 GLU A N 1
ATOM 790 C CA . GLU A 1 99 ? -7.789 6.603 14.591 1.00 84.25 99 GLU A CA 1
ATOM 791 C C . GLU A 1 99 ? -8.858 7.690 14.502 1.00 84.25 99 GLU A C 1
ATOM 793 O O . GLU A 1 99 ? -8.562 8.888 14.534 1.00 84.25 99 GLU A O 1
ATOM 798 N N . ASN A 1 100 ? -10.118 7.275 14.389 1.00 77.06 100 ASN A N 1
ATOM 799 C CA . ASN A 1 100 ? -11.234 8.203 14.467 1.00 77.06 100 ASN A CA 1
ATOM 800 C C . ASN A 1 100 ? -11.514 8.528 15.944 1.00 77.06 100 ASN A C 1
ATOM 802 O O . ASN A 1 100 ? -12.447 8.002 16.547 1.00 77.06 100 ASN A O 1
ATOM 806 N N . SER A 1 101 ? -10.640 9.328 16.556 1.00 64.19 101 SER A N 1
ATOM 807 C CA . SER A 1 101 ? -10.776 9.730 17.953 1.00 64.19 101 SER A CA 1
ATOM 808 C C . SER A 1 101 ? -11.602 11.009 18.063 1.00 64.19 101 SER A C 1
ATOM 810 O O . SER A 1 101 ? -11.116 12.115 17.828 1.00 64.19 101 SER A O 1
ATOM 812 N N . SER A 1 102 ? -12.861 10.866 18.475 1.00 56.97 102 SER A N 1
ATOM 813 C CA . SER A 1 102 ? -13.713 11.982 18.902 1.00 56.97 102 SER A CA 1
ATOM 814 C C . SER A 1 102 ? -13.295 12.570 20.260 1.00 56.97 102 SER A C 1
ATOM 816 O O . SER A 1 102 ? -13.955 13.478 20.758 1.00 56.97 102 SER A O 1
ATOM 818 N N . THR A 1 103 ? -12.231 12.053 20.885 1.00 53.59 103 THR A N 1
ATOM 819 C CA . THR A 1 103 ? -11.828 12.385 22.258 1.00 53.59 103 THR A CA 1
ATOM 820 C C . THR A 1 103 ? -10.586 13.261 22.350 1.00 53.59 103 THR A C 1
ATOM 822 O O . THR A 1 103 ? -10.081 13.434 23.454 1.00 53.59 103 THR A O 1
ATOM 825 N N . ILE A 1 104 ? -10.096 13.855 21.252 1.00 57.66 104 ILE A N 1
ATOM 826 C CA . ILE A 1 104 ? -8.990 14.823 21.327 1.00 57.66 104 ILE A CA 1
ATOM 827 C C . ILE A 1 104 ? -9.515 16.110 21.982 1.00 57.66 104 ILE A C 1
ATOM 829 O O . ILE A 1 104 ? -10.239 16.874 21.331 1.00 57.66 104 ILE A O 1
ATOM 833 N N . PRO A 1 105 ? -9.162 16.398 23.249 1.00 46.56 105 PRO A N 1
ATOM 834 C CA . PRO A 1 105 ? -9.534 17.654 23.870 1.00 46.56 105 PRO A CA 1
ATOM 835 C C . PRO A 1 105 ? -8.697 18.730 23.168 1.00 46.56 105 PRO A C 1
ATOM 837 O O . PRO A 1 105 ? -7.476 18.604 23.104 1.00 46.56 105 PRO A O 1
ATOM 840 N N . ASN A 1 106 ? -9.347 19.763 22.624 1.00 54.28 106 ASN A N 1
ATOM 841 C CA . ASN A 1 106 ? -8.761 20.926 21.923 1.00 54.28 106 ASN A CA 1
ATOM 842 C C . ASN A 1 106 ? -8.666 20.874 20.385 1.00 54.28 106 ASN A C 1
ATOM 844 O O . ASN A 1 106 ? -7.954 21.687 19.802 1.00 54.28 106 ASN A O 1
ATOM 848 N N . GLY A 1 107 ? -9.402 19.993 19.697 1.00 53.97 107 GLY A N 1
ATOM 849 C CA . GLY A 1 107 ? -9.619 20.134 18.243 1.00 53.97 107 GLY A CA 1
ATOM 850 C C . GLY A 1 107 ? -8.369 19.971 17.361 1.00 53.97 107 GLY A C 1
ATOM 851 O O . GLY A 1 107 ? -8.401 20.308 16.177 1.00 53.97 107 GLY A O 1
ATOM 852 N N . GLY A 1 108 ? -7.268 19.452 17.911 1.00 58.84 108 GLY A N 1
ATOM 853 C CA . GLY A 1 108 ? -6.083 19.093 17.137 1.00 58.84 108 GLY A CA 1
ATOM 854 C C . GLY A 1 108 ? -6.343 17.840 16.300 1.00 58.84 108 GLY A C 1
ATOM 855 O O . GLY A 1 108 ? -6.860 16.852 16.810 1.00 58.84 108 GLY A O 1
ATOM 856 N N . LYS A 1 109 ? -5.975 17.848 15.015 1.00 62.72 109 LYS A N 1
ATOM 857 C CA . LYS A 1 109 ? -5.987 16.629 14.194 1.00 62.72 109 LYS A CA 1
ATOM 858 C C . LYS A 1 109 ? -4.845 15.716 14.648 1.00 62.72 109 LYS A C 1
ATOM 860 O O . LYS A 1 109 ? -3.694 16.146 14.651 1.00 62.72 109 LYS A O 1
ATOM 865 N N . GLN A 1 110 ? -5.145 14.468 15.018 1.00 71.12 110 GLN A N 1
ATOM 866 C CA . GLN A 1 110 ? -4.108 13.469 15.304 1.00 71.12 110 GLN A CA 1
ATOM 867 C C . GLN A 1 110 ? -3.206 13.298 14.075 1.00 71.12 110 GLN A C 1
ATOM 869 O O . GLN A 1 110 ? -3.690 13.324 12.946 1.00 71.12 110 GLN A O 1
ATOM 874 N N . LEU A 1 111 ? -1.898 13.124 14.267 1.00 83.88 111 LEU A N 1
ATOM 875 C CA . LEU A 1 111 ? -0.992 12.863 13.148 1.00 83.88 111 LEU A CA 1
ATOM 876 C C . LEU A 1 111 ? -1.351 11.536 12.463 1.00 83.88 111 LEU A C 1
ATOM 878 O O . LEU A 1 111 ? -1.809 10.587 13.101 1.00 83.88 111 LEU A O 1
ATOM 882 N N . LEU A 1 112 ? -1.145 11.476 11.145 1.00 91.12 112 LEU A N 1
ATOM 883 C CA . LEU A 1 112 ? -1.214 10.211 10.419 1.00 91.12 112 LEU A CA 1
ATOM 884 C C . LEU A 1 112 ? -0.132 9.270 10.952 1.00 91.12 112 LEU A C 1
ATOM 886 O O . LEU A 1 112 ? 1.017 9.668 11.135 1.00 91.12 112 LEU A O 1
ATOM 890 N N . THR A 1 113 ? -0.509 8.022 11.194 1.00 92.94 113 THR A N 1
ATOM 891 C CA . THR A 1 113 ? 0.387 6.981 11.685 1.00 92.94 113 THR A CA 1
ATOM 892 C C . THR A 1 113 ? 0.586 5.942 10.594 1.00 92.94 113 THR A C 1
ATOM 894 O O . THR A 1 113 ? -0.373 5.482 9.976 1.00 92.94 113 THR A O 1
ATOM 897 N N . HIS A 1 114 ? 1.840 5.564 10.355 1.00 95.94 114 HIS A N 1
ATOM 898 C CA . HIS A 1 114 ? 2.182 4.488 9.426 1.00 95.94 114 HIS A CA 1
ATOM 899 C C . HIS A 1 114 ? 1.577 3.168 9.909 1.00 95.94 114 HIS A C 1
ATOM 901 O O . HIS A 1 114 ? 1.911 2.713 11.011 1.00 95.94 114 HIS A O 1
ATOM 907 N N . CYS A 1 115 ? 0.709 2.549 9.107 1.00 93.94 115 CYS A N 1
ATOM 908 C CA . CYS A 1 115 ? 0.067 1.288 9.466 1.00 93.94 115 CYS A CA 1
ATOM 909 C C . CYS A 1 115 ? 0.703 0.072 8.797 1.00 93.94 115 CYS A C 1
ATOM 911 O O . CYS A 1 115 ? 0.868 -0.940 9.469 1.00 93.94 115 CYS A O 1
ATOM 913 N N . CYS A 1 116 ? 1.078 0.144 7.520 1.00 96.88 116 CYS A N 1
ATOM 914 C CA . CYS A 1 116 ? 1.769 -0.944 6.824 1.00 96.88 116 CYS A CA 1
ATOM 915 C C . CYS A 1 116 ? 2.453 -0.444 5.554 1.00 96.88 116 CYS A C 1
ATOM 917 O O . CYS A 1 116 ? 2.267 0.706 5.154 1.00 96.88 116 CYS A O 1
ATOM 919 N N . LYS A 1 117 ? 3.241 -1.326 4.934 1.00 97.50 117 LYS A N 1
ATOM 920 C CA . LYS A 1 117 ? 3.881 -1.067 3.648 1.00 97.50 117 LYS A CA 1
ATOM 921 C C . LYS A 1 117 ? 4.045 -2.320 2.801 1.00 97.50 117 LYS A C 1
ATOM 923 O O . LYS A 1 117 ? 4.186 -3.405 3.361 1.00 97.50 117 LYS A O 1
ATOM 928 N N . TYR A 1 118 ? 4.091 -2.169 1.482 1.00 98.25 118 TYR A N 1
ATOM 929 C CA . TYR A 1 118 ? 4.263 -3.276 0.533 1.00 98.25 118 TYR A CA 1
ATOM 930 C C . TYR A 1 118 ? 5.415 -3.035 -0.428 1.00 98.25 118 TYR A C 1
ATOM 932 O O . TYR A 1 118 ? 5.564 -1.930 -0.953 1.00 98.25 118 TYR A O 1
ATOM 940 N N . LEU A 1 119 ? 6.196 -4.084 -0.683 1.00 97.75 119 LEU A N 1
ATOM 941 C CA . LEU A 1 119 ? 7.180 -4.100 -1.757 1.00 97.75 119 LEU A CA 1
ATOM 942 C C . LEU A 1 119 ? 6.490 -4.618 -3.017 1.00 97.75 119 LEU A C 1
ATOM 944 O O . LEU A 1 119 ? 6.007 -5.747 -3.035 1.00 97.75 119 LEU A O 1
ATOM 948 N N . ILE A 1 120 ? 6.434 -3.808 -4.064 1.00 97.88 120 ILE A N 1
ATOM 949 C CA . ILE A 1 120 ? 5.652 -4.107 -5.261 1.00 97.88 120 ILE A CA 1
ATOM 950 C C . ILE A 1 120 ? 6.598 -4.249 -6.449 1.00 97.88 120 ILE A C 1
ATOM 952 O O . ILE A 1 120 ? 7.315 -3.312 -6.794 1.00 97.88 120 ILE A O 1
ATOM 956 N N . ASN A 1 121 ? 6.593 -5.416 -7.085 1.00 97.50 121 ASN A N 1
ATOM 957 C CA . ASN A 1 121 ? 7.294 -5.654 -8.339 1.00 97.50 121 ASN A CA 1
ATOM 958 C C . ASN A 1 121 ? 6.296 -5.526 -9.494 1.00 97.50 121 ASN A C 1
ATOM 960 O O . ASN A 1 121 ? 5.355 -6.315 -9.605 1.00 97.50 121 ASN A O 1
ATOM 964 N N . VAL A 1 122 ? 6.532 -4.543 -10.354 1.00 97.38 122 VAL A N 1
ATOM 965 C CA . VAL A 1 122 ? 5.685 -4.203 -11.498 1.00 97.38 122 VAL A CA 1
ATOM 966 C C . VAL A 1 122 ? 6.332 -4.719 -12.776 1.00 97.38 122 VAL A C 1
ATOM 968 O O . VAL A 1 122 ? 7.516 -4.451 -13.014 1.00 97.38 122 VAL A O 1
ATOM 971 N N . ARG A 1 123 ? 5.557 -5.453 -13.581 1.00 94.44 123 ARG A N 1
ATOM 972 C CA . ARG A 1 123 ? 5.922 -5.885 -14.940 1.00 94.44 123 ARG A CA 1
ATOM 973 C C . ARG A 1 123 ? 4.726 -5.740 -15.884 1.00 94.44 123 ARG A C 1
ATOM 975 O O . ARG A 1 123 ? 3.711 -6.401 -15.657 1.00 94.44 123 ARG A O 1
ATOM 982 N N . MET A 1 124 ? 4.843 -4.874 -16.889 1.00 88.38 124 MET A N 1
ATOM 983 C CA . MET A 1 124 ? 3.818 -4.590 -17.906 1.00 88.38 124 MET A CA 1
ATOM 984 C C . MET A 1 124 ? 3.846 -5.550 -19.096 1.00 88.38 124 MET A C 1
ATOM 986 O O . MET A 1 124 ? 4.913 -6.132 -19.392 1.00 88.38 124 MET A O 1
#

InterPro domains:
  IPR053041 Transglutaminase-like Superfamily Modulators [PTHR47020] (1-121)
  IPR056564 KY-like, immunoglobulin-like domain [PF23265] (21-122)

Radius of gyration: 14.6 Å; Cα contacts (8 Å, |Δi|>4): 278; chains: 1; bounding box: 40×32×42 Å

Organism: Brugia malayi (NCBI:txid6279)

Solvent-accessible surface area (backbone atoms only — not comparable to full-atom values): 7056 Å² total; per-residue (Å²): 134,82,79,80,38,89,58,80,87,77,75,68,12,40,65,56,17,32,77,76,57,35,34,39,62,72,68,54,76,59,33,67,46,80,40,48,47,65,46,74,45,36,31,40,47,76,49,74,64,38,73,72,48,62,47,42,30,37,74,99,50,66,43,81,78,37,43,82,34,47,47,74,49,78,57,90,52,36,39,37,40,35,37,54,56,91,70,69,47,63,34,21,38,38,33,28,32,28,74,61,66,90,75,55,86,84,80,64,81,77,70,75,39,82,36,32,27,38,42,34,40,33,54,119

pLDDT: mean 90.64, std 11.42, range [46.56, 98.38]

Nearest PDB structures (foldseek):
  5k6p-assembly1_A  TM=4.894E-01  e=3.823E-02  Homo sapiens
  6zr7-assembly1_AAA  TM=4.230E-01  e=2.440E-02  Homo sapiens
  7y54-assembly1_A  TM=3.758E-01  e=2.062E-02  Chelicerata
  2n56-assembly1_A  TM=4.650E-01  e=7.087E-02  Homo sapiens
  7ul3-assembly1_H  TM=4.518E-01  e=2.882E-01  synthetic construct

Mean predicted aligned error: 4.84 Å

Secondary structure (DSSP, 8-state):
-PPPP-PPSS--BTHHIIIII-EEESS--SSEEEESSEEEEEEEESS-EEEEEEEEE-TTS-GGGTGGGEEEEEETTEEEEEEE-SSSEEEEEEEEEEE--TT-TT-PPPPPEEEEEEEEEE--

Sequence (124 aa):
MVPLPECASGEWGPAKAYRLFGLIPLTHEDAIINCGRILEINFRMMKPLAEFVASLHKNRVDDRNLQGHCQTLIRGDIVRIQVDFYEDGQYGLDIYTRENSSTIPNGGKQLLTHCCKYLINVRM

Foldseek 3Di:
DDDAWPDDDDDAAQPQLCVPFVWAWDDDRDQEAEEEQKDKTKTFGPADWDDKAKFKTDPPDDSVVQRVQWDWDDDPRMIIIMGGDPDFDKMKIWMWIGHPDPPPPPPDDDDTDTRHMHIYGYDD